Protein AF-A0A820IHL1-F1 (afdb_monomer_lite)

Secondary structure (DSSP, 8-state):
-HHHHHHHHHHHHHHHHHHHHHHHHHHHHHHHHHHHHHHHHHHHHHHHHHHHHHH----TT-HHHHHHHHHHHHHHHHHHHHHHHHHHHHHHHH-HHHHHHHHHHHHHHHHHHHHHHHHHHHHTTSHHHHTTTSS--

Foldseek 3Di:
DVVVVVVVVVVVVVVVVVVVVVVVVVLVVVLVVVLVVLVCVLVVLVVVLVVVVVPDDDDPVPPVVVVVNVVSNVVSVVSVVCSVVVSVVCCCVSPPPVVVVVVVVVVVVVVVVVVVVVVVVVVVVPVVVVVVVVVVD

Organism: NCBI:txid433720

Sequence (137 aa):
FSLLAYLNVRRIVQMRMIVVRRKLDKQLTAMVLTKVVFLVCTILPSIIFRIYILNVTVDPNDTVRIAIHQLVSNIAYALFYINPACTFYLFLFVSPRFRRQVKYTYILIKNFTRRYCRTQRQNQVAPNFEERSDLDQ

pLDDT: mean 80.39, std 10.57, range [49.44, 95.31]

Radius of gyration: 29.97 Å; chains: 1; bounding box: 52×75×79 Å

Structure (mmCIF, N/CA/C/O backbone):
data_AF-A0A820IHL1-F1
#
_entry.id   AF-A0A820IHL1-F1
#
loop_
_atom_site.group_PDB
_atom_site.id
_atom_site.type_symbol
_atom_site.label_atom_id
_atom_site.label_alt_id
_atom_site.label_comp_id
_atom_site.label_asym_id
_atom_site.label_entity_id
_atom_site.label_seq_id
_atom_site.pdbx_PDB_ins_code
_atom_site.Cartn_x
_atom_site.Cartn_y
_atom_site.Cartn_z
_atom_site.occupancy
_atom_site.B_iso_or_equiv
_atom_site.auth_seq_id
_atom_site.auth_comp_id
_atom_site.auth_asym_id
_atom_site.auth_atom_id
_atom_site.pdbx_PDB_model_num
ATOM 1 N N . PHE A 1 1 ? -24.195 -12.664 49.059 1.00 83.81 1 PHE A N 1
ATOM 2 C CA . PHE A 1 1 ? -24.489 -12.855 47.618 1.00 83.81 1 PHE A CA 1
ATOM 3 C C . PHE A 1 1 ? -23.913 -11.759 46.713 1.00 83.81 1 PHE A C 1
ATOM 5 O O . PHE A 1 1 ? -23.330 -12.091 45.687 1.00 83.81 1 PHE A O 1
ATOM 12 N N . SER A 1 2 ? -23.976 -10.476 47.085 1.00 91.56 2 SER A N 1
ATOM 13 C CA . SER A 1 2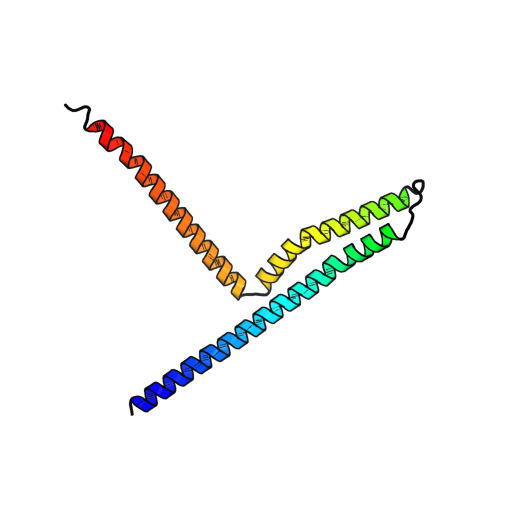 ? -23.547 -9.348 46.232 1.00 91.56 2 SER A CA 1
ATOM 14 C C . SER A 1 2 ? -22.056 -9.336 45.848 1.00 91.56 2 SER A C 1
ATOM 16 O O . SER A 1 2 ? -21.715 -8.990 44.719 1.00 91.56 2 SER A O 1
ATOM 18 N N . LEU A 1 3 ? -21.161 -9.776 46.742 1.00 92.38 3 LEU A N 1
ATOM 19 C CA . LEU A 1 3 ? -19.718 -9.843 46.464 1.00 92.38 3 LEU A CA 1
ATOM 20 C C . LEU A 1 3 ? -19.386 -10.849 45.346 1.00 92.38 3 LEU A C 1
ATOM 22 O O . LEU A 1 3 ? -18.615 -10.554 44.435 1.00 92.38 3 LEU A O 1
ATOM 26 N N . LEU A 1 4 ? -20.018 -12.025 45.382 1.00 92.25 4 LEU A N 1
ATOM 27 C CA . LEU A 1 4 ? -19.864 -13.063 44.359 1.00 92.25 4 LEU A CA 1
ATOM 28 C C . LEU A 1 4 ? -20.387 -12.586 43.000 1.00 92.25 4 LEU A C 1
ATOM 30 O O . LEU A 1 4 ? -19.749 -12.824 41.975 1.00 92.25 4 LEU A O 1
ATOM 34 N N . ALA A 1 5 ? -21.507 -11.858 42.984 1.00 92.00 5 ALA A N 1
ATOM 35 C CA . ALA A 1 5 ? -22.033 -11.249 41.765 1.00 92.00 5 ALA A CA 1
ATOM 36 C C . ALA A 1 5 ? -21.044 -10.228 41.167 1.00 92.00 5 ALA A C 1
ATOM 38 O O . ALA A 1 5 ? -20.762 -10.274 39.969 1.00 92.00 5 ALA A O 1
ATOM 39 N N . TYR A 1 6 ? -20.440 -9.372 41.998 1.00 95.31 6 TYR A N 1
ATOM 40 C CA . TYR A 1 6 ? -19.451 -8.383 41.557 1.00 95.31 6 TYR A CA 1
ATOM 41 C C . TYR A 1 6 ? -18.190 -9.025 40.952 1.00 95.31 6 TYR A C 1
ATOM 43 O O . TYR A 1 6 ? -17.737 -8.624 39.876 1.00 95.31 6 TYR A O 1
ATOM 51 N N . LEU A 1 7 ? -17.643 -10.059 41.598 1.00 92.81 7 LEU A N 1
ATOM 52 C CA . LEU A 1 7 ? -16.451 -10.759 41.108 1.00 92.81 7 LEU A CA 1
ATOM 53 C C . LEU A 1 7 ? -16.705 -11.470 39.770 1.00 92.81 7 LEU A C 1
ATOM 55 O O . LEU A 1 7 ? -15.861 -11.411 38.871 1.00 92.81 7 LEU A O 1
ATOM 59 N N . ASN A 1 8 ? -17.884 -12.076 39.602 1.00 90.94 8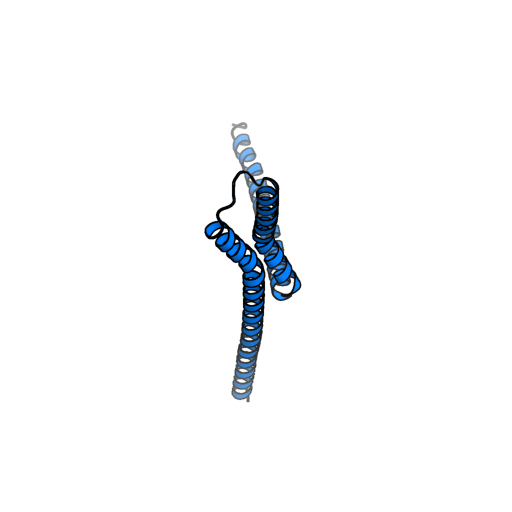 ASN A N 1
ATOM 60 C CA . ASN A 1 8 ? -18.275 -12.718 38.347 1.00 90.94 8 ASN A CA 1
ATOM 61 C C . ASN A 1 8 ? -18.414 -11.704 37.202 1.00 90.94 8 ASN A C 1
ATOM 63 O O . ASN A 1 8 ? -17.860 -11.921 36.122 1.00 90.94 8 ASN A O 1
ATOM 67 N N . VAL A 1 9 ? -19.068 -10.561 37.441 1.00 93.00 9 VAL A N 1
ATOM 68 C CA . VAL A 1 9 ? -19.188 -9.488 36.438 1.00 93.00 9 VAL A CA 1
ATOM 69 C C . VAL A 1 9 ? -17.811 -8.944 36.055 1.00 93.00 9 VAL A C 1
ATOM 71 O O . VAL A 1 9 ? -17.498 -8.841 34.866 1.00 93.00 9 VAL A O 1
ATOM 74 N N . ARG A 1 10 ? -16.944 -8.668 37.037 1.00 90.06 10 ARG A N 1
ATOM 75 C CA . ARG A 1 10 ? -15.584 -8.167 36.790 1.00 90.06 10 ARG A CA 1
ATOM 76 C C . ARG A 1 10 ? -14.760 -9.143 35.943 1.00 90.06 10 ARG A C 1
ATOM 78 O O . ARG A 1 10 ? -14.111 -8.716 34.987 1.00 90.06 10 ARG A O 1
ATOM 85 N N . ARG A 1 11 ? -14.840 -10.446 36.232 1.00 89.94 11 ARG A N 1
ATOM 86 C CA . ARG A 1 11 ? -14.162 -11.501 35.460 1.00 89.94 11 ARG A CA 1
ATOM 87 C C . ARG A 1 11 ? -14.684 -11.580 34.019 1.00 89.94 11 ARG A C 1
ATOM 89 O O . ARG A 1 11 ? -13.881 -11.668 33.089 1.00 89.94 11 ARG A O 1
ATOM 96 N N . ILE A 1 12 ? -16.001 -11.494 33.809 1.00 89.44 12 ILE A N 1
ATOM 97 C CA . ILE A 1 12 ? -16.608 -11.504 32.464 1.00 89.44 12 ILE A CA 1
ATOM 98 C C . ILE A 1 12 ? -16.139 -10.296 31.642 1.00 89.44 12 ILE A C 1
ATOM 100 O O . ILE A 1 12 ? -15.775 -10.445 30.472 1.00 89.44 12 ILE A O 1
ATOM 104 N N . VAL A 1 13 ? -16.109 -9.104 32.244 1.00 87.19 13 VAL A N 1
ATOM 105 C CA . VAL A 1 13 ? -15.662 -7.873 31.573 1.00 87.19 13 VAL A CA 1
ATOM 106 C C . VAL A 1 13 ? -14.184 -7.964 31.180 1.00 87.19 13 VAL A C 1
ATOM 108 O O . VAL A 1 13 ? -13.829 -7.646 30.042 1.00 87.19 13 VAL A O 1
ATOM 111 N N . GLN A 1 14 ? -13.327 -8.463 32.073 1.00 87.06 14 GLN A N 1
ATOM 112 C CA . GLN A 1 14 ? -11.902 -8.659 31.789 1.00 87.06 14 GLN A CA 1
ATOM 113 C C . GLN A 1 14 ? -11.672 -9.668 30.655 1.00 87.06 14 GLN A C 1
ATOM 115 O O . GLN A 1 14 ? -10.928 -9.380 29.715 1.00 87.06 14 GLN A O 1
ATOM 120 N N . MET A 1 15 ? -12.364 -10.811 30.680 1.00 83.44 15 MET A N 1
ATOM 121 C CA . MET A 1 15 ? -12.261 -11.820 29.621 1.00 83.44 15 MET A CA 1
ATOM 122 C C . MET A 1 15 ? -12.719 -11.280 28.264 1.00 83.44 15 MET A C 1
ATOM 124 O O . MET A 1 15 ? -12.049 -11.495 27.251 1.00 83.44 15 MET A O 1
ATOM 128 N N . ARG A 1 16 ? -13.815 -10.510 28.229 1.00 82.25 16 ARG A N 1
ATOM 129 C CA . ARG A 1 16 ? -14.268 -9.845 26.998 1.00 82.25 16 ARG A CA 1
ATOM 130 C C . ARG A 1 16 ? -13.211 -8.887 26.453 1.00 82.25 16 ARG A C 1
ATOM 132 O O . ARG A 1 16 ? -12.965 -8.895 25.248 1.00 82.25 16 ARG A O 1
ATOM 139 N N . MET A 1 17 ? -12.551 -8.111 27.312 1.00 81.12 17 MET A N 1
ATOM 140 C CA . MET A 1 17 ? -11.492 -7.190 26.890 1.00 81.12 17 MET A CA 1
ATOM 141 C C . MET A 1 17 ? -10.302 -7.931 26.260 1.00 81.12 17 MET A C 1
ATOM 143 O O . MET A 1 17 ? -9.828 -7.527 25.197 1.00 81.12 17 MET A O 1
ATOM 147 N N . ILE A 1 18 ? -9.862 -9.043 26.857 1.00 84.69 18 ILE A N 1
ATOM 148 C CA . ILE A 1 18 ? -8.757 -9.866 26.336 1.00 84.69 18 ILE A CA 1
ATOM 149 C C . ILE A 1 18 ? -9.119 -10.474 24.973 1.00 84.69 18 ILE A C 1
ATOM 151 O O . ILE A 1 18 ? -8.329 -10.407 24.030 1.00 84.69 18 ILE A O 1
ATOM 155 N N . VAL A 1 19 ? -10.330 -11.022 24.832 1.00 83.94 19 VAL A N 1
ATOM 156 C CA . VAL A 1 19 ? -10.801 -11.610 23.565 1.00 83.94 19 VAL A CA 1
ATOM 157 C C . VAL A 1 19 ? -10.900 -10.553 22.462 1.00 83.94 19 VAL A C 1
ATOM 159 O O . VAL A 1 19 ? -10.522 -10.815 21.317 1.00 83.94 19 VAL A O 1
ATOM 162 N N . VAL A 1 20 ? -11.378 -9.348 22.786 1.00 81.56 20 VAL A N 1
ATOM 163 C CA . VAL A 1 20 ? -11.454 -8.237 21.827 1.00 81.56 20 VAL A CA 1
ATOM 164 C C . VAL A 1 20 ? -10.060 -7.780 21.397 1.00 81.56 20 VAL A C 1
ATOM 166 O O . VAL A 1 20 ? -9.852 -7.602 20.196 1.00 81.56 20 VAL A O 1
ATOM 169 N N . ARG A 1 21 ? -9.107 -7.655 22.334 1.00 81.25 21 ARG A N 1
ATOM 170 C CA . ARG A 1 21 ? -7.708 -7.308 22.029 1.00 81.25 21 ARG A CA 1
ATOM 171 C C . ARG A 1 21 ? -7.062 -8.337 21.102 1.00 81.25 21 ARG A C 1
ATOM 173 O O . ARG A 1 21 ? -6.626 -7.964 20.024 1.00 81.25 21 ARG A O 1
ATOM 180 N N . ARG A 1 22 ? -7.168 -9.638 21.401 1.00 84.75 22 ARG A N 1
ATOM 181 C CA . ARG A 1 22 ? -6.623 -10.700 20.528 1.00 84.75 22 ARG A CA 1
ATOM 182 C C . ARG A 1 22 ? -7.192 -10.674 19.106 1.00 84.75 22 ARG A C 1
ATOM 184 O O . ARG A 1 22 ? -6.463 -10.880 18.140 1.00 84.75 22 ARG A O 1
ATOM 191 N N . LYS A 1 23 ? -8.498 -10.420 18.951 1.00 82.81 23 LYS A N 1
ATOM 192 C CA . LYS A 1 23 ? -9.124 -10.273 17.622 1.00 82.81 23 LYS A CA 1
ATOM 193 C C . LYS A 1 23 ? -8.647 -9.017 16.891 1.00 82.81 23 LYS A C 1
ATOM 195 O O . LYS A 1 23 ? -8.653 -8.992 15.664 1.00 82.81 23 LYS A O 1
ATOM 200 N N . LEU A 1 24 ? -8.310 -7.960 17.626 1.00 81.44 24 LEU A N 1
ATOM 201 C CA . LEU A 1 24 ? -7.767 -6.724 17.072 1.00 81.44 24 LEU A CA 1
ATOM 202 C C . LEU A 1 24 ? -6.324 -6.930 16.612 1.00 81.44 24 LEU A C 1
ATOM 204 O O . LEU A 1 24 ? -6.026 -6.613 15.464 1.00 81.44 24 LEU A O 1
ATOM 208 N N . ASP A 1 25 ? -5.499 -7.570 17.436 1.00 86.25 25 ASP A N 1
ATOM 209 C CA . ASP A 1 25 ? -4.107 -7.882 17.110 1.00 86.25 25 ASP A CA 1
ATOM 210 C C . ASP A 1 25 ? -4.024 -8.809 15.895 1.00 86.25 25 ASP A C 1
ATOM 212 O O . ASP A 1 25 ? -3.354 -8.483 14.922 1.00 86.25 25 ASP A O 1
ATOM 216 N N . LYS A 1 26 ? -4.810 -9.897 15.862 1.00 84.06 26 LYS A N 1
ATOM 217 C CA . LYS A 1 26 ? -4.847 -10.815 14.709 1.00 84.06 26 LYS A CA 1
ATOM 218 C C . LYS A 1 26 ? -5.245 -10.109 13.408 1.00 84.06 26 LYS A C 1
ATOM 220 O O . LYS A 1 26 ? -4.706 -10.419 12.348 1.00 84.06 26 LYS A O 1
ATOM 225 N N . GLN A 1 27 ? -6.179 -9.158 13.474 1.00 82.12 27 GLN A N 1
ATOM 226 C CA . GLN A 1 27 ? -6.582 -8.378 12.303 1.00 82.12 27 GLN A CA 1
ATOM 227 C C . GLN A 1 27 ? -5.490 -7.392 11.872 1.00 82.12 27 GLN A C 1
ATOM 229 O O . GLN A 1 27 ? -5.260 -7.239 10.674 1.00 82.12 27 GLN A O 1
ATOM 234 N N . LEU A 1 28 ? -4.822 -6.739 12.824 1.00 82.94 28 LEU A N 1
ATOM 235 C CA . LEU A 1 28 ? -3.725 -5.816 12.546 1.00 82.94 28 LEU A CA 1
ATOM 236 C C . LEU A 1 28 ? -2.537 -6.559 11.926 1.00 82.94 28 LEU A C 1
ATOM 238 O O . LEU A 1 28 ? -2.012 -6.119 10.909 1.00 82.94 28 LEU A O 1
ATOM 242 N N . THR A 1 29 ? -2.180 -7.730 12.453 1.00 87.44 29 THR A N 1
ATOM 243 C CA . THR A 1 29 ? -1.129 -8.575 11.878 1.00 87.44 29 THR A CA 1
ATOM 244 C C . THR A 1 29 ? -1.484 -9.032 10.464 1.00 87.44 29 THR A C 1
ATOM 246 O O . THR A 1 29 ? -0.651 -8.910 9.573 1.00 87.44 29 THR A O 1
ATOM 249 N N . ALA A 1 30 ? -2.718 -9.487 10.210 1.00 84.38 30 ALA A N 1
ATOM 250 C CA . ALA A 1 30 ? -3.147 -9.875 8.860 1.00 84.38 30 ALA A CA 1
ATOM 251 C C . ALA A 1 30 ? -3.107 -8.693 7.869 1.00 84.38 30 ALA A C 1
ATOM 253 O O . ALA A 1 30 ? -2.714 -8.849 6.711 1.00 84.38 30 ALA A O 1
ATOM 254 N N . MET A 1 31 ? -3.469 -7.497 8.339 1.00 83.38 31 MET A N 1
ATOM 255 C CA . MET A 1 31 ? -3.404 -6.255 7.569 1.00 83.38 31 MET A CA 1
ATOM 256 C C . MET A 1 31 ? -1.953 -5.893 7.213 1.00 83.38 31 MET A C 1
ATOM 258 O O . MET A 1 31 ? -1.660 -5.600 6.054 1.00 83.38 31 MET A O 1
ATOM 262 N N . VAL A 1 32 ? -1.036 -5.961 8.182 1.00 85.88 32 VAL A N 1
ATOM 263 C CA . VAL A 1 32 ? 0.395 -5.703 7.964 1.00 85.88 32 VAL A CA 1
ATOM 264 C C . VAL A 1 32 ? 1.004 -6.749 7.034 1.00 85.88 32 VAL A C 1
ATOM 266 O O . VAL A 1 32 ? 1.702 -6.376 6.098 1.00 85.88 32 VAL A O 1
ATOM 269 N N . LEU A 1 33 ? 0.694 -8.032 7.221 1.00 86.31 33 LEU A N 1
ATOM 270 C CA . LEU A 1 33 ? 1.194 -9.108 6.366 1.00 86.31 33 LEU A CA 1
ATOM 271 C C . LEU A 1 33 ? 0.790 -8.886 4.903 1.00 86.31 33 LEU A C 1
ATOM 273 O O . LEU A 1 33 ? 1.636 -8.921 4.017 1.00 86.31 33 LEU A O 1
ATOM 277 N N . THR A 1 34 ? -0.486 -8.573 4.659 1.00 84.50 34 THR A N 1
ATOM 278 C CA . THR A 1 34 ? -0.995 -8.284 3.307 1.00 84.50 34 THR A CA 1
ATOM 279 C C . THR A 1 34 ? -0.268 -7.091 2.683 1.00 84.50 34 THR A C 1
ATOM 281 O O . THR A 1 34 ? 0.104 -7.135 1.512 1.00 84.50 34 THR A O 1
ATOM 284 N N . LYS A 1 35 ? -0.003 -6.043 3.476 1.00 84.31 35 LYS A N 1
ATOM 285 C CA . LYS A 1 35 ? 0.773 -4.877 3.035 1.00 84.31 35 LYS A CA 1
ATOM 286 C C . LYS A 1 35 ? 2.192 -5.260 2.637 1.00 84.31 35 LYS A C 1
ATOM 288 O O . LYS A 1 35 ? 2.667 -4.810 1.605 1.00 84.31 35 LYS A O 1
ATOM 293 N N . VAL A 1 36 ? 2.863 -6.064 3.459 1.00 87.31 36 VAL A N 1
ATOM 294 C CA . VAL A 1 36 ? 4.240 -6.499 3.206 1.00 87.31 36 VAL A CA 1
ATOM 295 C C . VAL A 1 36 ? 4.301 -7.342 1.937 1.00 87.31 36 VAL A C 1
ATOM 297 O O . VAL A 1 36 ? 5.146 -7.077 1.091 1.00 87.31 36 VAL A O 1
ATOM 300 N N . VAL A 1 37 ? 3.374 -8.283 1.750 1.00 87.69 37 VAL A N 1
ATOM 301 C CA . VAL A 1 37 ? 3.300 -9.093 0.523 1.00 87.69 37 VAL A CA 1
ATOM 302 C C . VAL A 1 37 ? 3.115 -8.202 -0.706 1.00 87.69 37 VAL A C 1
ATOM 304 O O . VAL A 1 37 ? 3.877 -8.313 -1.663 1.00 87.69 37 VAL A O 1
ATOM 307 N N . PHE A 1 38 ? 2.166 -7.263 -0.666 1.00 84.25 38 PHE A N 1
ATOM 308 C CA . PHE A 1 38 ? 1.916 -6.356 -1.787 1.00 84.25 38 PHE A CA 1
ATOM 309 C C . PHE A 1 38 ? 3.114 -5.440 -2.077 1.00 84.25 38 PHE A C 1
ATOM 311 O O . PHE A 1 38 ? 3.482 -5.238 -3.235 1.00 84.25 38 PHE A O 1
ATOM 318 N N . LEU A 1 39 ? 3.763 -4.932 -1.026 1.00 85.12 39 LEU A N 1
ATOM 319 C CA . LEU A 1 39 ? 4.972 -4.119 -1.121 1.00 85.12 39 LEU A CA 1
ATOM 320 C C . LEU A 1 39 ? 6.109 -4.895 -1.791 1.00 85.12 39 LEU A C 1
ATOM 322 O O . LEU A 1 39 ? 6.757 -4.377 -2.692 1.00 85.12 39 LEU A O 1
ATOM 326 N N . VAL A 1 40 ? 6.326 -6.146 -1.385 1.00 87.38 40 VAL A N 1
ATOM 327 C CA . VAL A 1 40 ? 7.346 -7.004 -1.990 1.00 87.38 40 VAL A CA 1
ATOM 328 C C . VAL A 1 40 ? 7.030 -7.215 -3.468 1.00 87.38 40 VAL A C 1
ATOM 330 O O . VAL A 1 40 ? 7.880 -6.908 -4.293 1.00 87.38 40 VAL A O 1
ATOM 333 N N . CYS A 1 41 ? 5.806 -7.621 -3.825 1.00 85.19 41 CYS A N 1
ATOM 334 C CA . CYS A 1 41 ? 5.411 -7.862 -5.219 1.00 85.19 41 CYS A CA 1
ATOM 335 C C . CYS A 1 41 ? 5.566 -6.638 -6.137 1.00 85.19 41 CYS A C 1
ATOM 337 O O . CYS A 1 41 ? 5.828 -6.795 -7.325 1.00 85.19 41 CYS A O 1
ATOM 339 N N . THR A 1 42 ? 5.401 -5.429 -5.604 1.00 81.69 42 THR A N 1
ATOM 340 C CA . THR A 1 42 ? 5.466 -4.174 -6.373 1.00 81.69 42 THR A CA 1
ATOM 341 C C . THR A 1 42 ? 6.864 -3.564 -6.423 1.00 81.69 42 THR A C 1
ATOM 343 O O . THR A 1 42 ? 7.199 -2.899 -7.399 1.00 81.69 42 THR A O 1
ATOM 346 N N . ILE A 1 43 ? 7.696 -3.787 -5.403 1.00 84.31 43 ILE A N 1
ATOM 347 C CA . ILE A 1 43 ? 9.074 -3.279 -5.357 1.00 84.31 43 ILE A CA 1
ATOM 348 C C . ILE A 1 43 ? 10.043 -4.206 -6.102 1.00 84.31 43 ILE A C 1
ATOM 350 O O . ILE A 1 43 ? 10.980 -3.717 -6.736 1.00 84.31 43 ILE A O 1
ATOM 354 N N . LEU A 1 44 ? 9.820 -5.525 -6.062 1.00 85.56 44 LEU A N 1
ATOM 355 C CA . LEU A 1 44 ? 10.693 -6.522 -6.698 1.00 85.56 44 LEU A CA 1
ATOM 356 C C . LEU A 1 44 ? 10.990 -6.223 -8.180 1.00 85.56 44 LEU A C 1
ATOM 358 O O . LEU A 1 44 ? 12.169 -6.193 -8.537 1.00 85.56 44 LEU A O 1
ATOM 362 N N . PRO A 1 45 ? 9.985 -5.937 -9.035 1.00 83.50 45 PRO A N 1
ATOM 363 C CA . PRO A 1 45 ? 10.212 -5.648 -10.452 1.00 83.50 45 PRO A CA 1
ATOM 364 C C . PRO A 1 45 ? 11.112 -4.424 -10.659 1.00 83.50 45 PRO A C 1
ATOM 366 O O . PRO A 1 45 ? 12.005 -4.438 -11.504 1.00 83.50 45 PRO A O 1
ATOM 369 N N . SER A 1 46 ? 10.927 -3.385 -9.841 1.00 82.38 46 SER A N 1
ATOM 370 C CA . SER A 1 46 ? 11.707 -2.147 -9.912 1.00 82.38 46 SER A CA 1
ATOM 371 C C . SER A 1 46 ? 13.153 -2.340 -9.453 1.00 82.38 46 SER A C 1
ATOM 373 O O . SER A 1 46 ? 14.064 -1.747 -10.032 1.00 82.38 46 SER A O 1
ATOM 375 N N . ILE A 1 47 ? 13.385 -3.179 -8.436 1.00 85.50 47 ILE A N 1
ATOM 376 C CA . ILE A 1 47 ? 14.740 -3.538 -7.993 1.00 85.50 47 ILE A CA 1
ATOM 377 C C . ILE A 1 47 ? 15.449 -4.360 -9.073 1.00 85.50 47 ILE A C 1
ATOM 379 O O . ILE A 1 47 ? 16.578 -4.029 -9.427 1.00 85.50 47 ILE A O 1
ATOM 383 N N . ILE A 1 48 ? 14.790 -5.381 -9.633 1.00 86.69 48 ILE A N 1
ATOM 384 C CA . ILE A 1 48 ? 15.364 -6.211 -10.705 1.00 86.69 48 ILE A CA 1
ATOM 385 C C . ILE A 1 48 ? 15.747 -5.340 -11.905 1.00 86.69 48 ILE A C 1
ATOM 387 O O . ILE A 1 48 ? 16.866 -5.444 -12.402 1.00 86.69 48 ILE A O 1
ATOM 391 N N . PHE A 1 49 ? 14.861 -4.437 -12.332 1.00 83.81 49 PHE A N 1
ATOM 392 C CA . PHE A 1 49 ? 15.141 -3.531 -13.445 1.00 83.81 49 PHE A CA 1
ATOM 393 C C . PHE A 1 49 ? 16.337 -2.604 -13.167 1.00 83.81 49 PHE A C 1
ATOM 395 O O . PHE A 1 49 ? 17.186 -2.407 -14.037 1.00 83.81 49 PHE A O 1
ATOM 402 N N . ARG A 1 50 ? 16.456 -2.080 -11.940 1.00 83.69 50 ARG A N 1
ATOM 403 C CA . ARG A 1 50 ? 17.617 -1.274 -11.525 1.00 83.69 50 ARG A CA 1
ATOM 404 C C . ARG A 1 50 ? 18.918 -2.072 -11.491 1.00 83.69 50 ARG A C 1
ATOM 406 O O . ARG A 1 50 ? 19.960 -1.532 -11.835 1.00 83.69 50 ARG A O 1
ATOM 413 N N . ILE A 1 51 ? 18.887 -3.337 -11.085 1.00 87.88 51 ILE A N 1
ATOM 414 C CA . ILE A 1 51 ? 20.086 -4.185 -11.115 1.00 87.88 51 ILE A CA 1
ATOM 415 C C . ILE A 1 51 ? 20.471 -4.488 -12.568 1.00 87.88 51 ILE A C 1
ATOM 417 O O . ILE A 1 51 ? 21.646 -4.398 -12.916 1.00 87.88 51 ILE A O 1
ATOM 421 N N . TYR A 1 52 ? 19.490 -4.779 -13.426 1.00 86.19 52 TYR A N 1
ATOM 422 C CA . TYR A 1 52 ? 19.709 -5.038 -14.848 1.00 86.19 52 TYR A CA 1
ATOM 423 C C . TYR A 1 52 ? 20.376 -3.849 -15.555 1.00 86.19 52 TYR A C 1
ATOM 425 O O . TYR A 1 52 ? 21.388 -4.037 -16.224 1.00 86.19 52 TYR A O 1
ATOM 433 N N . ILE A 1 53 ? 19.886 -2.621 -15.346 1.00 83.12 53 ILE A N 1
ATOM 434 C CA . ILE A 1 53 ? 20.457 -1.430 -15.998 1.00 83.12 53 ILE A CA 1
ATOM 435 C C . ILE A 1 53 ? 21.875 -1.094 -15.511 1.00 83.12 53 ILE A C 1
ATOM 437 O O . ILE A 1 53 ? 22.655 -0.526 -16.264 1.00 83.12 53 ILE A O 1
ATOM 441 N N . LEU A 1 54 ? 22.222 -1.449 -14.268 1.00 84.06 54 LEU A N 1
ATOM 442 C CA . LEU A 1 54 ? 23.565 -1.232 -13.719 1.00 84.06 54 LEU A CA 1
ATOM 443 C C . LEU A 1 54 ? 24.590 -2.252 -14.229 1.00 84.06 54 LEU A C 1
ATOM 445 O O . LEU A 1 54 ? 25.778 -1.949 -14.252 1.00 84.06 54 LEU A O 1
ATOM 449 N N . ASN A 1 55 ? 24.146 -3.454 -14.606 1.00 85.94 55 ASN A N 1
ATOM 450 C CA . ASN A 1 55 ? 25.034 -4.531 -15.052 1.00 85.94 55 ASN A CA 1
ATOM 451 C C . ASN A 1 55 ? 25.143 -4.632 -16.579 1.00 85.94 55 ASN A C 1
ATOM 453 O O . ASN A 1 55 ? 26.113 -5.195 -17.079 1.00 85.94 55 ASN A O 1
ATOM 457 N N . VAL A 1 56 ? 24.167 -4.112 -17.326 1.00 82.88 56 VAL A N 1
ATOM 458 C CA . VAL A 1 56 ? 24.158 -4.179 -18.790 1.00 82.88 56 VAL A CA 1
ATOM 459 C C . VAL A 1 56 ? 24.578 -2.841 -19.380 1.00 82.88 56 VAL A C 1
ATOM 461 O O . VAL A 1 56 ? 23.866 -1.845 -19.269 1.00 82.88 56 VAL A O 1
ATOM 464 N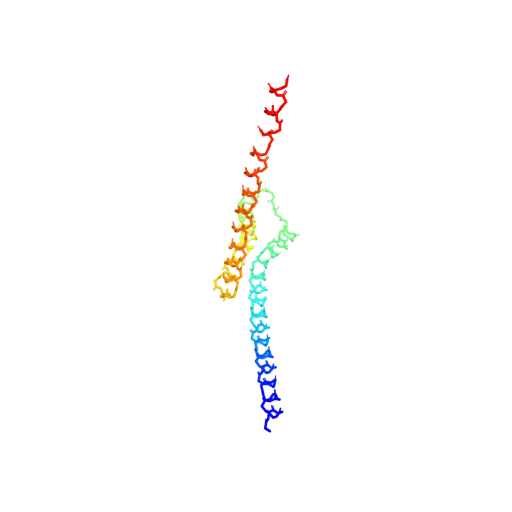 N . THR A 1 57 ? 25.713 -2.834 -20.074 1.00 77.94 57 THR A N 1
ATOM 465 C CA . THR A 1 57 ? 26.102 -1.736 -20.957 1.00 77.94 57 THR A CA 1
ATOM 466 C C . THR A 1 57 ? 25.263 -1.807 -22.232 1.00 77.94 57 THR A C 1
ATOM 468 O O . THR A 1 57 ? 25.387 -2.725 -23.043 1.00 77.94 57 THR A O 1
ATOM 471 N N . VAL A 1 58 ? 24.342 -0.858 -22.388 1.00 75.19 58 VAL A N 1
ATOM 472 C CA . VAL A 1 58 ? 23.523 -0.730 -23.597 1.00 75.19 58 VAL A CA 1
ATOM 473 C C . VAL A 1 58 ? 24.325 0.050 -24.632 1.00 75.19 58 VAL A C 1
ATOM 475 O O . VAL A 1 58 ? 24.774 1.160 -24.349 1.00 75.19 58 VAL A O 1
ATOM 478 N N . ASP A 1 59 ? 24.510 -0.532 -25.816 1.00 82.12 59 ASP A N 1
ATOM 479 C CA . ASP A 1 59 ? 25.105 0.173 -26.949 1.00 82.12 59 ASP A CA 1
ATOM 480 C C . ASP A 1 59 ? 24.173 1.329 -27.367 1.00 82.12 59 ASP A C 1
ATOM 482 O O . ASP A 1 59 ? 23.001 1.075 -27.671 1.00 82.12 59 ASP A O 1
ATOM 486 N N . PRO A 1 60 ? 24.640 2.592 -27.368 1.00 78.75 60 PRO A N 1
ATOM 487 C CA . PRO A 1 60 ? 23.816 3.743 -27.730 1.00 78.75 60 PRO A CA 1
ATOM 488 C C . PRO A 1 60 ? 23.305 3.709 -29.179 1.00 78.75 60 PRO A C 1
ATOM 490 O O . PRO A 1 60 ? 22.367 4.439 -29.495 1.00 78.75 60 PRO A O 1
ATOM 493 N N . ASN A 1 61 ? 23.879 2.872 -30.051 1.00 84.44 61 ASN A N 1
ATOM 494 C CA . ASN A 1 61 ? 23.412 2.718 -31.430 1.00 84.44 61 ASN A CA 1
ATOM 495 C C . ASN A 1 61 ? 22.156 1.837 -31.563 1.00 84.44 61 ASN A C 1
ATOM 497 O O . ASN A 1 61 ? 21.463 1.908 -32.581 1.00 84.44 61 ASN A O 1
ATOM 501 N N . ASP A 1 62 ? 21.825 1.022 -30.556 1.00 86.31 62 ASP A N 1
ATOM 502 C CA . ASP A 1 62 ? 20.643 0.157 -30.593 1.00 86.31 62 ASP A CA 1
ATOM 503 C C . ASP A 1 62 ? 19.404 0.893 -30.057 1.00 86.31 62 ASP A C 1
ATOM 505 O O . ASP A 1 62 ? 19.012 0.806 -28.887 1.00 86.31 62 ASP A O 1
ATOM 509 N N . THR A 1 63 ? 18.764 1.638 -30.958 1.00 88.19 63 THR A N 1
ATOM 510 C CA . THR A 1 63 ? 17.545 2.412 -30.672 1.00 88.19 63 THR A CA 1
ATOM 511 C C . THR A 1 63 ? 16.375 1.550 -30.185 1.00 88.19 63 THR A C 1
ATOM 513 O O . THR A 1 63 ? 15.571 2.013 -29.370 1.00 88.19 63 THR A O 1
ATOM 516 N N . VAL A 1 64 ? 16.289 0.284 -30.614 1.00 90.25 64 VAL A N 1
ATOM 517 C CA . VAL A 1 64 ? 15.214 -0.642 -30.221 1.00 90.25 64 VAL A CA 1
ATOM 518 C C . VAL A 1 64 ? 15.373 -1.039 -28.760 1.00 90.25 64 VAL A C 1
ATOM 520 O O . VAL A 1 64 ? 14.407 -0.990 -27.993 1.00 90.25 64 VAL A O 1
ATOM 523 N N . ARG A 1 65 ? 16.598 -1.373 -28.341 1.00 85.38 65 ARG A N 1
ATOM 524 C CA . ARG A 1 65 ? 16.883 -1.657 -26.930 1.00 85.38 65 ARG A CA 1
ATOM 525 C C . ARG A 1 65 ? 16.561 -0.458 -26.051 1.00 85.38 65 ARG A C 1
ATOM 527 O O . ARG A 1 65 ? 15.858 -0.625 -25.057 1.00 85.38 65 ARG A O 1
ATOM 534 N N . ILE A 1 66 ? 16.996 0.743 -26.429 1.00 87.00 66 ILE A N 1
ATOM 535 C CA . ILE A 1 66 ? 16.721 1.969 -25.662 1.00 87.00 66 ILE A CA 1
ATOM 536 C C . ILE A 1 66 ? 15.208 2.184 -25.487 1.00 87.00 66 ILE A C 1
ATOM 538 O O . ILE A 1 66 ? 14.750 2.458 -24.375 1.00 87.00 66 ILE A O 1
ATOM 542 N N . ALA A 1 67 ? 14.416 1.986 -26.545 1.00 88.75 67 ALA A N 1
ATOM 543 C CA . ALA A 1 67 ? 12.960 2.102 -26.474 1.00 88.75 67 ALA A CA 1
ATOM 544 C C . ALA A 1 67 ? 12.331 1.075 -25.510 1.00 88.75 67 ALA A C 1
ATOM 546 O O . ALA A 1 67 ? 11.472 1.434 -24.700 1.00 88.75 67 ALA A O 1
ATOM 547 N N . ILE A 1 68 ? 12.790 -0.183 -25.538 1.00 88.00 68 ILE A N 1
ATOM 548 C CA . ILE A 1 68 ? 12.342 -1.235 -24.608 1.00 88.00 68 ILE A CA 1
ATOM 549 C C . ILE A 1 68 ? 12.703 -0.864 -23.164 1.00 88.00 68 ILE A C 1
ATOM 551 O O . ILE A 1 68 ? 11.858 -0.954 -22.272 1.00 88.00 68 ILE A O 1
ATOM 555 N N . HIS A 1 69 ? 13.930 -0.400 -22.927 1.00 85.81 69 HIS A N 1
ATOM 556 C CA . HIS A 1 69 ? 14.376 0.049 -21.608 1.00 85.81 69 HIS A CA 1
ATOM 557 C C . HIS A 1 69 ? 13.500 1.185 -21.069 1.00 85.81 69 HIS A C 1
ATOM 559 O O . HIS A 1 69 ? 13.067 1.136 -19.915 1.00 85.81 69 HIS A O 1
ATOM 565 N N . GLN A 1 70 ? 13.187 2.177 -21.904 1.00 88.31 70 GLN A N 1
ATOM 566 C CA . GLN A 1 70 ? 12.335 3.299 -21.519 1.00 88.31 70 GLN A CA 1
ATOM 567 C C . GLN A 1 70 ? 10.907 2.842 -21.191 1.00 88.31 70 GLN A C 1
ATOM 569 O O . GLN A 1 70 ? 10.324 3.286 -20.199 1.00 88.31 70 GL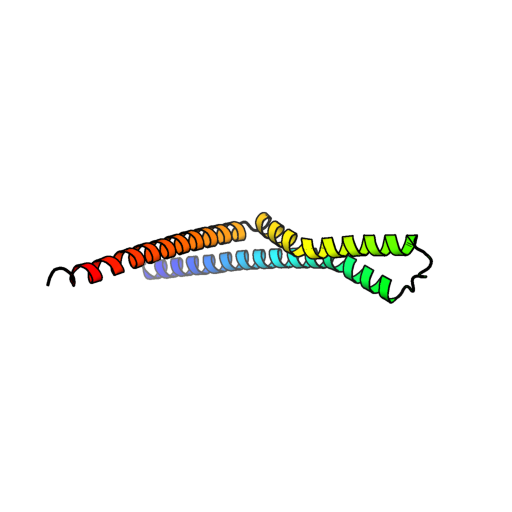N A O 1
ATOM 574 N N . LEU A 1 71 ? 10.353 1.917 -21.981 1.00 89.56 71 LEU A N 1
ATOM 575 C CA . LEU A 1 71 ? 9.023 1.359 -21.748 1.00 89.56 71 LEU A CA 1
ATOM 576 C C . LEU A 1 71 ? 8.954 0.602 -20.414 1.00 89.56 71 LEU A C 1
ATOM 578 O O . LEU A 1 71 ? 8.055 0.852 -19.610 1.00 89.56 71 LEU A O 1
ATOM 582 N N . VAL A 1 72 ? 9.918 -0.284 -20.150 1.00 88.12 72 VAL A N 1
ATOM 583 C CA . VAL A 1 72 ? 9.974 -1.062 -18.901 1.00 88.12 72 VAL A CA 1
ATOM 584 C C . VAL A 1 72 ? 10.164 -0.142 -17.692 1.00 88.12 72 VAL A C 1
ATOM 586 O O . VAL A 1 72 ? 9.493 -0.321 -16.676 1.00 88.12 72 VAL A O 1
ATOM 589 N N . SER A 1 73 ? 11.009 0.884 -17.819 1.00 85.62 73 SER A N 1
ATOM 590 C CA . SER A 1 73 ? 11.209 1.914 -16.795 1.00 85.62 73 SER A CA 1
ATOM 591 C C . SER A 1 73 ? 9.904 2.647 -16.465 1.00 85.62 73 SER A C 1
ATOM 593 O O . SER A 1 73 ? 9.513 2.740 -15.300 1.00 85.62 73 SER A O 1
ATOM 595 N N . ASN A 1 74 ? 9.167 3.091 -17.487 1.00 90.00 74 ASN A N 1
ATOM 596 C CA . ASN A 1 74 ? 7.883 3.769 -17.313 1.00 90.00 74 ASN A CA 1
ATOM 597 C C . ASN A 1 74 ? 6.837 2.871 -16.637 1.00 90.00 74 ASN A C 1
ATOM 599 O O . ASN A 1 74 ? 6.121 3.330 -15.747 1.00 90.00 74 ASN A O 1
ATOM 603 N N . ILE A 1 75 ? 6.772 1.589 -17.010 1.00 88.12 75 ILE A N 1
ATOM 604 C CA . ILE A 1 75 ? 5.870 0.613 -16.381 1.00 88.12 75 ILE A CA 1
ATOM 605 C C . ILE A 1 75 ? 6.246 0.404 -14.907 1.00 88.12 75 ILE A C 1
ATOM 607 O O . ILE A 1 75 ? 5.372 0.434 -14.039 1.00 88.12 75 ILE A O 1
ATOM 611 N N . ALA A 1 76 ? 7.537 0.247 -14.602 1.00 85.69 76 ALA A N 1
ATOM 612 C CA . ALA A 1 76 ? 8.028 0.075 -13.235 1.00 85.69 76 ALA A CA 1
ATOM 613 C C . ALA A 1 76 ? 7.734 1.304 -12.356 1.00 85.69 76 ALA A C 1
ATOM 615 O O . ALA A 1 76 ? 7.279 1.162 -11.217 1.00 85.69 76 ALA A O 1
ATOM 616 N N . TYR A 1 77 ? 7.925 2.516 -12.886 1.00 84.94 77 TYR A N 1
ATOM 617 C CA . TYR A 1 77 ? 7.569 3.747 -12.180 1.00 84.94 77 TYR A CA 1
ATOM 618 C C . TYR A 1 77 ? 6.060 3.881 -11.982 1.00 84.94 77 TYR A C 1
ATOM 620 O O . TYR A 1 77 ? 5.625 4.200 -10.876 1.00 84.94 77 TYR A O 1
ATOM 628 N N . ALA A 1 78 ? 5.247 3.580 -12.996 1.00 86.88 78 ALA A N 1
ATOM 629 C CA . ALA A 1 78 ? 3.792 3.602 -12.865 1.00 86.88 78 ALA A CA 1
ATOM 630 C C . ALA A 1 78 ? 3.307 2.640 -11.764 1.00 86.88 78 ALA A C 1
ATOM 632 O O . ALA A 1 78 ? 2.511 3.032 -10.908 1.00 86.88 78 ALA A O 1
ATOM 633 N N . LEU A 1 79 ? 3.847 1.417 -11.720 1.00 82.81 79 LEU A N 1
ATOM 634 C CA . LEU A 1 79 ? 3.585 0.440 -10.656 1.00 82.81 79 LEU A CA 1
ATOM 635 C C . LEU A 1 79 ? 3.997 0.964 -9.276 1.00 82.81 79 LEU A C 1
ATOM 637 O O . LEU A 1 79 ? 3.250 0.806 -8.309 1.00 82.81 79 LEU A O 1
ATOM 641 N N . PHE A 1 80 ? 5.150 1.628 -9.181 1.00 83.00 80 PHE A N 1
ATOM 642 C CA . PHE A 1 80 ? 5.630 2.219 -7.934 1.00 83.00 80 PHE A CA 1
ATOM 643 C C . PHE A 1 80 ? 4.710 3.339 -7.421 1.00 83.00 80 PHE A C 1
ATOM 645 O O . PHE A 1 80 ? 4.381 3.364 -6.234 1.00 83.00 80 PHE A O 1
ATOM 652 N N . TYR A 1 81 ? 4.240 4.228 -8.299 1.00 84.06 81 TYR A N 1
ATOM 653 C CA . TYR A 1 81 ? 3.339 5.325 -7.926 1.00 84.06 81 TYR A CA 1
ATOM 654 C C . TYR A 1 81 ? 1.902 4.867 -7.641 1.00 84.06 81 TYR A C 1
ATOM 656 O O . TYR A 1 81 ? 1.230 5.451 -6.790 1.00 84.06 81 TYR A O 1
ATOM 664 N N . ILE A 1 82 ? 1.428 3.805 -8.298 1.00 86.38 82 ILE A N 1
ATOM 665 C CA . ILE A 1 82 ? 0.099 3.223 -8.046 1.00 86.38 82 ILE A CA 1
ATOM 666 C C . ILE A 1 82 ? 0.070 2.423 -6.735 1.00 86.38 82 ILE A C 1
ATOM 668 O O . ILE A 1 82 ? -0.970 2.346 -6.080 1.00 86.38 82 ILE A O 1
ATOM 672 N N . ASN A 1 83 ? 1.204 1.874 -6.302 1.00 84.38 83 ASN A N 1
ATOM 673 C CA . ASN A 1 83 ? 1.337 1.075 -5.085 1.00 84.38 83 ASN A CA 1
ATOM 674 C C . ASN A 1 83 ? 0.690 1.690 -3.818 1.00 84.38 83 ASN A C 1
ATOM 676 O O . ASN A 1 83 ? -0.132 1.013 -3.186 1.00 84.38 83 ASN A O 1
ATOM 680 N N . PRO A 1 84 ? 0.965 2.957 -3.433 1.00 81.75 84 PRO A N 1
ATOM 681 C CA . PRO A 1 84 ? 0.311 3.573 -2.278 1.00 81.75 84 PRO A CA 1
ATOM 682 C C . PRO A 1 84 ? -1.211 3.689 -2.447 1.00 81.75 84 PRO A C 1
ATOM 684 O O . PRO A 1 84 ? -1.948 3.458 -1.485 1.00 81.75 84 PRO A O 1
ATOM 687 N N . ALA A 1 85 ? -1.694 3.980 -3.659 1.00 86.00 85 ALA A N 1
ATOM 688 C CA . ALA A 1 85 ? -3.123 4.056 -3.949 1.00 86.00 85 ALA A CA 1
ATOM 689 C C . ALA A 1 85 ? -3.788 2.673 -3.847 1.00 86.00 85 ALA A C 1
ATOM 691 O O . ALA A 1 85 ? -4.772 2.513 -3.124 1.00 86.00 85 ALA A O 1
ATOM 692 N N . CYS A 1 86 ? -3.222 1.646 -4.485 1.00 83.56 86 CYS A N 1
ATOM 693 C CA . CYS A 1 86 ? -3.710 0.268 -4.389 1.00 83.56 86 CYS A CA 1
ATOM 694 C C . CYS A 1 86 ? -3.709 -0.246 -2.948 1.00 83.56 86 CYS A C 1
ATOM 696 O O . CYS A 1 86 ? -4.687 -0.852 -2.515 1.00 83.56 86 CYS A O 1
ATOM 698 N N . THR A 1 87 ? -2.658 0.048 -2.183 1.00 82.31 87 THR A N 1
ATOM 699 C CA . THR A 1 87 ? -2.572 -0.305 -0.761 1.00 82.31 87 THR A CA 1
ATOM 700 C C . THR A 1 87 ? -3.704 0.345 0.041 1.00 82.31 87 THR A C 1
ATOM 702 O O . THR A 1 87 ? -4.343 -0.314 0.863 1.00 82.31 87 THR A O 1
ATOM 705 N N . PHE A 1 88 ? -4.007 1.619 -0.222 1.00 81.69 88 PHE A N 1
ATOM 706 C CA . PHE A 1 88 ? -5.122 2.321 0.412 1.00 81.69 88 PHE A CA 1
ATOM 707 C C . PHE A 1 88 ? -6.479 1.677 0.085 1.00 81.69 88 PHE A C 1
ATOM 709 O O . PHE A 1 88 ? -7.272 1.413 0.994 1.00 81.69 88 PHE A O 1
ATOM 716 N N . TYR A 1 89 ? -6.734 1.358 -1.187 1.00 83.19 89 TYR A N 1
ATOM 717 C CA . TYR A 1 89 ? -7.979 0.703 -1.603 1.00 83.19 89 TYR A CA 1
ATOM 718 C C . TYR A 1 89 ? -8.110 -0.722 -1.055 1.00 83.19 89 TYR A C 1
ATOM 720 O O . TYR A 1 89 ? -9.182 -1.093 -0.572 1.00 83.19 89 TYR A O 1
ATOM 728 N N . LEU A 1 90 ? -7.021 -1.497 -1.041 1.00 81.19 90 LEU A N 1
ATOM 729 C CA . LEU A 1 90 ? -6.979 -2.818 -0.412 1.00 81.19 90 LEU A CA 1
ATOM 730 C C . LEU A 1 90 ? -7.344 -2.733 1.069 1.00 81.19 90 LEU A C 1
ATOM 732 O O . LEU A 1 90 ? -8.174 -3.506 1.544 1.00 81.19 90 LEU A O 1
ATOM 736 N N . PHE A 1 91 ? -6.803 -1.759 1.802 1.00 77.62 91 PHE A N 1
ATOM 737 C CA . PHE A 1 91 ? -7.169 -1.560 3.203 1.00 77.62 91 PHE A CA 1
ATOM 738 C C . PHE A 1 91 ? -8.627 -1.163 3.399 1.00 77.62 91 PHE A C 1
ATOM 740 O O . PHE A 1 91 ? -9.269 -1.631 4.346 1.00 77.62 91 PHE A O 1
ATOM 747 N N . LEU A 1 92 ? -9.167 -0.346 2.499 1.00 78.75 92 LEU A N 1
ATOM 748 C CA . LEU A 1 92 ? -10.569 0.048 2.525 1.00 78.75 92 LEU A CA 1
ATOM 749 C C . LEU A 1 92 ? -11.508 -1.138 2.251 1.00 78.75 92 LEU A C 1
ATOM 751 O O . LEU A 1 92 ? -12.582 -1.219 2.854 1.00 78.75 92 LEU A O 1
ATOM 755 N N . PHE A 1 93 ? -11.098 -2.081 1.403 1.00 78.19 93 PHE A N 1
ATOM 756 C CA . PHE A 1 93 ? -11.897 -3.256 1.059 1.00 78.19 93 PHE A CA 1
ATOM 757 C C . PHE A 1 93 ? -11.787 -4.377 2.105 1.00 78.19 93 PHE A C 1
ATOM 759 O O . PHE A 1 93 ? -12.807 -4.879 2.586 1.00 78.19 93 PHE A O 1
ATOM 766 N N . VAL A 1 94 ? -10.559 -4.721 2.505 1.00 76.88 94 VAL A N 1
ATOM 767 C CA . VAL A 1 94 ? -10.242 -5.847 3.401 1.00 76.88 94 VAL A CA 1
ATOM 768 C C . VAL A 1 94 ? -10.601 -5.541 4.857 1.00 76.88 94 VAL A C 1
ATOM 770 O O . VAL A 1 94 ? -11.010 -6.438 5.596 1.00 76.88 94 VAL A O 1
ATOM 773 N N . SER A 1 95 ? -10.487 -4.283 5.302 1.00 78.19 95 SER A N 1
ATOM 774 C CA . SER A 1 95 ? -10.709 -3.924 6.706 1.00 78.19 95 SER A CA 1
ATOM 775 C C . SER A 1 95 ? -12.054 -3.216 6.932 1.00 78.19 95 SER A C 1
ATOM 777 O O . SER A 1 95 ? -12.160 -1.992 6.799 1.00 78.19 95 SER A O 1
ATOM 779 N N . PRO A 1 96 ? -13.102 -3.924 7.402 1.00 74.31 96 PRO A N 1
ATOM 780 C CA . PRO A 1 96 ? -14.356 -3.286 7.807 1.00 74.31 96 PRO A CA 1
ATOM 781 C C . PRO A 1 96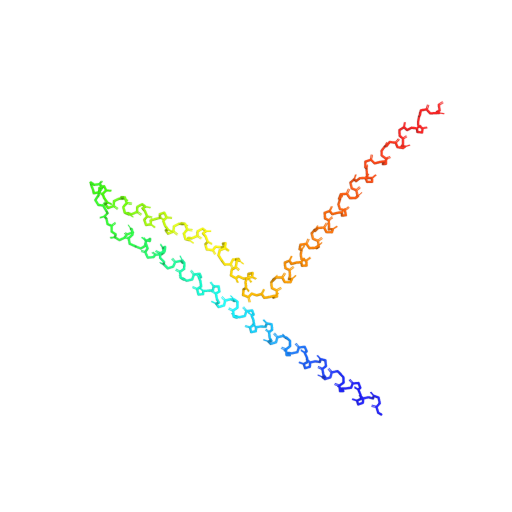 ? -14.181 -2.301 8.973 1.00 74.31 96 PRO A C 1
ATOM 783 O O . PRO A 1 96 ? -15.001 -1.396 9.132 1.00 74.31 96 PRO A O 1
ATOM 786 N N . ARG A 1 97 ? -13.117 -2.445 9.778 1.00 71.31 97 ARG A N 1
ATOM 787 C CA . ARG A 1 97 ? -12.777 -1.495 10.847 1.00 71.31 97 ARG A CA 1
ATOM 788 C C . ARG A 1 97 ? -12.256 -0.177 10.286 1.00 71.31 97 ARG A C 1
ATOM 790 O O . ARG A 1 97 ? -12.693 0.870 10.756 1.00 71.31 97 ARG A O 1
ATOM 797 N N . PHE A 1 98 ? -11.406 -0.225 9.258 1.00 69.12 98 PHE A N 1
ATOM 798 C CA . PHE A 1 98 ? -10.908 0.976 8.588 1.00 69.12 98 PHE A CA 1
ATOM 799 C C . PHE A 1 98 ? -12.060 1.784 7.981 1.00 69.12 98 PHE A C 1
ATOM 801 O O . PHE A 1 98 ? -12.158 2.980 8.228 1.00 69.12 98 PHE A O 1
ATOM 808 N N . ARG A 1 99 ? -13.030 1.121 7.333 1.00 76.44 99 ARG A N 1
ATOM 809 C CA . ARG A 1 99 ? -14.249 1.786 6.827 1.00 76.44 99 ARG A CA 1
ATOM 810 C C . ARG A 1 99 ? -15.028 2.531 7.911 1.00 76.44 99 ARG A C 1
ATOM 812 O O . ARG A 1 99 ? -15.545 3.615 7.658 1.00 76.44 99 ARG A O 1
ATOM 819 N N . ARG A 1 100 ? -15.129 1.960 9.116 1.00 78.31 100 ARG A N 1
ATOM 820 C CA . ARG A 1 100 ? -15.798 2.626 10.244 1.00 78.31 100 ARG A CA 1
ATOM 821 C C . ARG A 1 100 ? -14.990 3.820 10.738 1.00 78.31 100 ARG A C 1
ATOM 823 O O . ARG A 1 100 ? -15.572 4.884 10.892 1.00 78.31 100 ARG A O 1
ATOM 830 N N . GLN A 1 101 ? -13.678 3.668 10.922 1.00 78.69 101 GLN A N 1
ATOM 831 C CA . GLN A 1 101 ? -12.808 4.768 11.349 1.00 78.69 101 GLN A CA 1
ATOM 832 C C . GLN A 1 101 ? -12.834 5.932 10.353 1.00 78.69 101 GLN A C 1
ATOM 834 O O . GLN A 1 101 ? -13.086 7.059 10.754 1.00 78.69 101 GLN A O 1
ATOM 839 N N . VAL A 1 102 ? -12.712 5.655 9.051 1.00 79.69 102 VAL A N 1
ATOM 840 C CA . VAL A 1 102 ? -12.802 6.674 7.993 1.00 79.69 102 VAL A CA 1
ATOM 841 C C . VAL A 1 102 ? -14.145 7.404 8.034 1.00 79.69 102 VAL A C 1
ATOM 843 O O . VAL A 1 102 ? -14.173 8.629 7.952 1.00 79.69 102 VAL A O 1
ATOM 846 N N . LYS A 1 103 ? -15.262 6.687 8.229 1.00 83.94 103 LYS A N 1
ATOM 847 C CA . LYS A 1 103 ? -16.578 7.321 8.410 1.00 83.94 103 LYS A CA 1
ATOM 848 C C . LYS A 1 103 ? -16.616 8.227 9.644 1.00 83.94 103 LYS A C 1
ATOM 850 O O . LYS A 1 103 ? -17.115 9.343 9.539 1.00 83.94 103 LYS A O 1
ATOM 855 N N . TYR A 1 104 ? -16.088 7.784 10.786 1.00 84.31 104 TYR A N 1
ATOM 856 C CA . TYR A 1 104 ? -16.037 8.605 12.001 1.00 84.31 104 TYR A CA 1
ATOM 857 C C . TYR A 1 104 ? -15.177 9.855 11.816 1.00 84.31 104 TYR A C 1
ATOM 859 O O . TYR A 1 104 ? -15.630 10.948 12.146 1.00 84.31 104 TYR A O 1
ATOM 867 N N . THR A 1 105 ? -13.983 9.721 11.237 1.00 82.06 105 THR A N 1
ATOM 868 C CA . THR A 1 105 ? -13.096 10.851 10.942 1.00 82.06 105 THR A CA 1
ATOM 869 C C . THR A 1 105 ? -13.746 11.821 9.958 1.00 82.06 105 THR A C 1
ATOM 871 O O . THR A 1 105 ? -13.730 13.024 10.191 1.00 82.06 105 THR A O 1
ATOM 874 N N . TYR A 1 106 ? -14.398 11.321 8.906 1.00 87.50 106 TYR A N 1
ATOM 875 C CA . TYR A 1 106 ? -15.134 12.154 7.955 1.00 87.50 106 TYR A CA 1
ATOM 876 C C . TYR A 1 106 ? -16.272 12.938 8.628 1.00 87.50 106 TYR A C 1
ATOM 878 O O . TYR A 1 106 ? -16.411 14.142 8.409 1.00 87.50 106 TYR A O 1
ATOM 886 N N . ILE A 1 107 ? -17.063 12.285 9.487 1.00 89.44 107 ILE A N 1
ATOM 887 C CA . ILE A 1 107 ? -18.131 12.943 10.257 1.00 89.44 107 ILE A CA 1
ATOM 888 C C . ILE A 1 107 ? -17.544 13.998 11.202 1.00 89.44 107 ILE A C 1
ATOM 890 O O . ILE A 1 107 ? -18.081 15.103 11.291 1.00 89.44 107 ILE A O 1
ATOM 894 N N . LEU A 1 108 ? -16.438 13.684 11.881 1.00 87.50 108 LEU A N 1
ATOM 895 C CA . LEU A 1 108 ? -15.752 14.605 12.782 1.00 87.50 108 LEU A CA 1
ATOM 896 C C . LEU A 1 108 ? -15.257 15.849 12.036 1.00 87.50 108 LEU A C 1
ATOM 898 O O . LEU A 1 108 ? -15.561 16.960 12.464 1.00 87.50 108 LEU A O 1
ATOM 902 N N . ILE A 1 109 ? -14.574 15.670 10.902 1.00 86.38 109 ILE A N 1
ATOM 903 C CA . ILE A 1 109 ? -14.083 16.765 10.054 1.00 86.38 109 ILE A CA 1
ATOM 904 C C . ILE A 1 109 ? -15.254 17.618 9.569 1.00 86.38 109 ILE A C 1
ATOM 906 O O . ILE A 1 109 ? -15.241 18.830 9.747 1.00 86.38 109 ILE A O 1
ATOM 910 N N . LYS A 1 110 ? -16.319 16.999 9.046 1.00 88.75 110 LYS A N 1
ATOM 911 C CA . LYS A 1 110 ? -17.521 17.714 8.591 1.00 88.75 110 LYS A CA 1
ATOM 912 C C . LYS A 1 110 ? -18.145 18.562 9.704 1.00 88.75 110 LYS A C 1
ATOM 914 O O . LYS A 1 110 ? -18.563 19.697 9.466 1.00 88.75 110 LYS A O 1
ATOM 919 N N . ASN A 1 111 ? -18.213 18.021 10.919 1.00 82.75 111 ASN A N 1
ATOM 920 C CA . ASN A 1 111 ? -18.735 18.734 12.082 1.00 82.75 111 ASN A CA 1
ATOM 921 C C . ASN A 1 111 ? -17.797 19.861 12.531 1.00 82.75 111 ASN A C 1
ATOM 923 O O . ASN A 1 111 ? -18.277 20.928 12.915 1.00 82.75 111 ASN A O 1
ATOM 927 N N . PHE A 1 112 ? -16.484 19.655 12.441 1.00 83.38 112 PHE A N 1
ATOM 928 C CA . PHE A 1 112 ? -15.480 20.667 12.749 1.00 83.38 112 PHE A CA 1
ATOM 929 C C . PHE A 1 112 ? -15.537 21.834 11.758 1.00 83.38 112 PHE A C 1
ATOM 931 O O . PHE A 1 112 ? -15.669 22.982 12.176 1.00 83.38 112 PHE A O 1
ATOM 938 N N . THR A 1 113 ? -15.576 21.553 10.452 1.00 82.12 113 THR A N 1
ATOM 939 C CA . THR A 1 113 ? -15.739 22.568 9.400 1.00 82.12 113 THR A CA 1
ATOM 940 C C . THR A 1 113 ? -17.034 23.358 9.584 1.00 82.12 113 THR A C 1
ATOM 942 O O . THR A 1 113 ? -17.025 24.583 9.514 1.00 82.12 113 THR A O 1
ATOM 945 N N . ARG A 1 114 ? -18.148 22.689 9.919 1.00 83.25 114 AR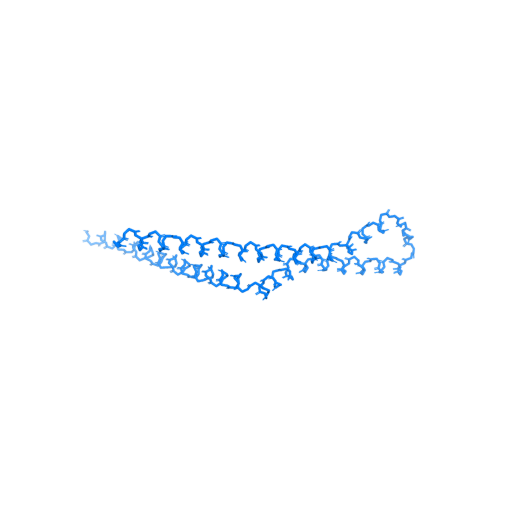G A N 1
ATOM 946 C CA . ARG A 1 114 ? -19.413 23.377 10.233 1.00 83.25 114 ARG A CA 1
ATOM 947 C C . ARG A 1 114 ? -19.307 24.314 11.434 1.00 83.25 114 ARG A C 1
ATOM 949 O O . ARG A 1 114 ? -19.919 25.380 11.409 1.00 83.25 114 ARG A O 1
ATOM 956 N N . ARG A 1 115 ? -18.577 23.928 12.485 1.00 78.62 115 ARG A N 1
ATOM 957 C CA . ARG A 1 115 ? -18.351 24.792 13.656 1.00 78.62 115 ARG A CA 1
ATOM 958 C C . ARG A 1 115 ? -17.477 25.987 13.296 1.00 78.62 115 ARG A C 1
ATOM 960 O O . ARG A 1 115 ? -17.854 27.105 13.620 1.00 78.62 115 ARG A O 1
ATOM 967 N N . TYR A 1 116 ? -16.401 25.763 12.548 1.00 75.75 116 TYR A N 1
ATOM 968 C CA . TYR A 1 116 ? -15.502 26.826 12.104 1.00 75.75 116 TYR A CA 1
ATOM 969 C C . TYR A 1 116 ? -16.230 27.878 11.247 1.00 75.75 116 TYR A C 1
ATOM 971 O O . TYR A 1 116 ? -16.121 29.074 11.505 1.00 75.75 116 TYR A O 1
ATOM 979 N N . CYS A 1 117 ? -17.077 27.444 10.305 1.00 73.12 117 CYS A N 1
ATOM 980 C CA . CYS A 1 117 ? -17.907 28.355 9.511 1.00 73.12 117 CYS A CA 1
ATOM 981 C C . CYS A 1 117 ? -18.949 29.120 10.348 1.00 73.12 117 CYS A C 1
ATOM 983 O O . CYS A 1 117 ? -19.269 30.257 10.017 1.00 73.12 117 CYS A O 1
ATOM 985 N N . ARG A 1 118 ? -19.495 28.529 11.422 1.00 74.44 118 ARG A N 1
ATOM 986 C CA . ARG A 1 118 ? -20.442 29.225 12.315 1.00 74.44 118 ARG A CA 1
ATOM 987 C C . ARG A 1 118 ? -19.760 30.311 13.146 1.00 74.44 118 ARG A C 1
ATOM 989 O O . ARG A 1 118 ? -20.309 31.402 13.243 1.00 74.44 118 ARG A O 1
ATOM 996 N N . THR A 1 119 ? -18.574 30.036 13.683 1.00 68.75 119 THR A N 1
ATOM 997 C CA . THR A 1 119 ? -17.798 31.014 14.462 1.00 68.75 119 THR A CA 1
ATOM 998 C C . THR A 1 119 ? -17.345 32.194 13.599 1.00 68.75 119 THR A C 1
ATOM 1000 O O . THR A 1 119 ? -17.493 33.339 14.010 1.00 68.75 119 THR A O 1
ATOM 1003 N N . GLN A 1 120 ? -16.901 31.943 12.362 1.00 66.25 120 GLN A N 1
ATOM 1004 C CA . GLN A 1 120 ? -16.568 33.010 11.406 1.00 66.25 120 GLN A CA 1
ATOM 1005 C C . GLN A 1 120 ? -17.779 33.895 11.058 1.00 66.25 120 GLN A C 1
ATOM 1007 O O . GLN A 1 120 ? -17.649 35.109 10.939 1.00 66.25 120 GLN A O 1
ATOM 1012 N N . ARG A 1 121 ? -18.985 33.315 10.963 1.00 60.16 121 ARG A N 1
ATOM 1013 C CA . ARG A 1 121 ? -20.214 34.076 10.687 1.00 60.16 121 ARG A CA 1
ATOM 1014 C C . ARG A 1 121 ? -20.657 34.961 11.858 1.00 60.16 121 ARG A C 1
ATOM 1016 O O . ARG A 1 121 ? -21.250 35.999 11.614 1.00 60.16 121 ARG A O 1
ATOM 1023 N N . GLN A 1 122 ? -20.385 34.571 13.106 1.00 60.38 122 GLN A N 1
ATOM 1024 C CA . GLN A 1 122 ? -20.662 35.408 14.284 1.00 60.38 122 GLN A CA 1
ATOM 1025 C C . GLN A 1 122 ? -19.661 36.565 14.421 1.00 60.38 122 GLN A C 1
ATOM 1027 O O . GLN A 1 122 ? -20.075 37.682 14.717 1.00 60.38 122 GLN A O 1
ATOM 1032 N N . ASN A 1 123 ? -18.379 36.333 14.125 1.00 58.53 123 ASN A N 1
ATOM 1033 C CA . ASN A 1 123 ? -17.351 37.378 14.196 1.00 58.53 123 ASN A CA 1
ATOM 1034 C C . ASN A 1 123 ? -17.485 38.460 13.108 1.00 58.53 123 ASN A C 1
ATOM 1036 O O . ASN A 1 123 ? -16.960 39.547 13.292 1.00 58.53 123 ASN A O 1
ATOM 1040 N N . GLN A 1 124 ? -18.196 38.204 12.003 1.00 57.69 124 GLN A N 1
ATOM 1041 C CA . GLN A 1 124 ? -18.516 39.234 10.999 1.00 57.69 124 GLN A CA 1
ATOM 1042 C C . GLN A 1 124 ? -19.761 40.075 11.337 1.00 57.69 124 GLN A C 1
ATOM 1044 O O . GLN A 1 124 ? -19.959 41.118 10.728 1.00 57.69 124 GLN A O 1
ATOM 1049 N N . VAL A 1 125 ? -20.601 39.654 12.292 1.00 57.38 125 VAL A N 1
ATOM 1050 C CA . VAL A 1 125 ? -21.810 40.404 12.698 1.00 57.38 125 VAL A CA 1
ATOM 1051 C C . VAL A 1 125 ? -21.535 41.343 13.882 1.00 57.38 125 VAL A C 1
ATOM 1053 O O . VAL A 1 125 ? -22.192 42.370 14.005 1.00 57.38 125 VAL A O 1
ATOM 1056 N N . ALA A 1 126 ? -20.540 41.037 14.720 1.00 56.59 126 ALA A N 1
ATOM 1057 C CA . ALA A 1 126 ? -20.135 41.872 15.854 1.00 56.59 126 ALA A CA 1
ATOM 1058 C C . ALA A 1 126 ? -19.501 43.250 15.518 1.00 56.59 126 ALA A C 1
ATOM 1060 O O . ALA A 1 126 ? -19.809 44.190 16.244 1.00 56.59 126 ALA A O 1
ATOM 1061 N N . PRO A 1 127 ? -18.684 43.447 14.458 1.00 54.12 127 PRO A N 1
ATOM 1062 C CA . PRO A 1 127 ? -18.001 44.730 14.247 1.00 54.12 127 PRO A CA 1
ATOM 1063 C C . PRO A 1 127 ? -18.939 45.875 13.829 1.00 54.12 127 PRO A C 1
ATOM 1065 O O . PRO A 1 127 ? -18.587 47.033 13.993 1.00 54.12 127 PRO A O 1
ATOM 1068 N N . ASN A 1 128 ? -20.151 45.577 13.345 1.00 52.03 128 ASN A N 1
ATOM 1069 C CA . ASN A 1 128 ? -21.106 46.602 12.897 1.00 52.03 128 ASN A CA 1
ATOM 1070 C C . ASN A 1 128 ? -21.999 47.168 14.018 1.00 52.03 128 ASN A C 1
ATOM 1072 O O . ASN A 1 128 ? -22.818 48.045 13.745 1.00 52.03 128 ASN A O 1
ATOM 1076 N N . PHE A 1 129 ? -21.914 46.645 15.248 1.00 54.38 129 PHE A N 1
ATOM 1077 C CA . PHE A 1 129 ? -22.706 47.156 16.375 1.00 54.38 129 PHE A CA 1
ATOM 1078 C C . PHE A 1 129 ? -21.958 48.185 17.232 1.00 54.38 129 PHE A C 1
ATOM 1080 O O . PHE A 1 129 ? -22.626 49.010 17.843 1.00 54.38 129 PHE A O 1
ATOM 1087 N N . GLU A 1 130 ? -20.621 48.184 17.247 1.00 55.34 130 GLU A N 1
ATOM 1088 C CA . GLU A 1 130 ? -19.836 49.211 17.958 1.00 55.34 130 GLU A CA 1
ATOM 1089 C C . GLU A 1 130 ? -19.731 50.521 17.159 1.00 55.34 130 GLU A C 1
ATOM 1091 O O . GLU A 1 130 ? -19.793 51.594 17.740 1.00 55.34 130 GLU A O 1
ATOM 1096 N N . GLU A 1 131 ? -19.699 50.473 15.824 1.00 52.81 131 GLU A N 1
ATOM 1097 C CA . GLU A 1 131 ? -19.559 51.689 14.999 1.00 52.81 131 GLU A CA 1
ATOM 1098 C C . GLU A 1 131 ? -20.861 52.514 14.889 1.00 52.81 131 GLU A C 1
ATOM 1100 O O . GLU A 1 131 ? -20.852 53.649 14.418 1.00 52.81 131 GLU A O 1
ATOM 1105 N N . ARG A 1 132 ? -22.006 51.965 15.324 1.00 51.59 132 ARG A N 1
ATOM 1106 C CA . ARG A 1 132 ? -23.307 52.656 15.262 1.00 51.59 132 ARG A CA 1
ATOM 1107 C C . ARG A 1 132 ? -23.699 53.358 16.563 1.00 51.59 132 ARG A C 1
ATOM 1109 O O . ARG A 1 132 ? -24.570 54.215 16.518 1.00 51.59 132 ARG A O 1
ATOM 1116 N N . SER A 1 133 ? -23.069 53.030 17.692 1.00 54.22 133 SER A N 1
ATOM 1117 C CA . SER A 1 133 ? -23.278 53.742 18.964 1.00 54.22 133 SER A CA 1
ATOM 1118 C C . SER A 1 133 ? -22.523 55.071 19.052 1.00 54.22 133 SER A C 1
ATOM 1120 O O . SER A 1 133 ? -22.897 55.914 19.860 1.00 54.22 133 SER A O 1
ATOM 1122 N N . ASP A 1 134 ? -21.520 55.278 18.197 1.00 55.09 134 ASP A N 1
ATOM 1123 C CA . ASP A 1 134 ? -20.686 56.489 18.192 1.00 55.09 134 ASP A CA 1
ATOM 1124 C C . ASP A 1 134 ? -21.211 57.587 17.245 1.00 55.09 134 ASP A C 1
ATOM 1126 O O . ASP A 1 134 ? -20.649 58.675 17.183 1.00 55.09 134 ASP A O 1
ATOM 1130 N N . LEU A 1 135 ? -22.291 57.314 16.501 1.00 58.00 135 LEU A N 1
ATOM 1131 C CA . LEU A 1 135 ? -22.921 58.255 15.560 1.00 58.00 135 LEU A CA 1
ATOM 1132 C C . LEU A 1 135 ? -24.198 58.921 16.105 1.00 58.00 135 LEU A C 1
ATOM 1134 O O . LEU A 1 135 ? -24.768 59.768 15.419 1.00 58.00 135 LEU A O 1
ATOM 1138 N N . ASP A 1 136 ? -24.621 58.555 17.320 1.00 54.00 136 ASP A N 1
ATOM 1139 C CA . ASP A 1 136 ? -25.812 59.090 17.999 1.00 54.00 136 ASP A CA 1
ATOM 1140 C C . ASP A 1 136 ? -25.466 60.004 19.208 1.00 54.00 136 ASP A C 1
ATOM 1142 O O . ASP A 1 136 ? -26.350 60.331 20.005 1.00 54.00 136 ASP A O 1
ATOM 1146 N N . GLN A 1 137 ? -24.201 60.433 19.355 1.00 49.44 137 GLN A N 1
ATOM 1147 C CA . GLN A 1 137 ? -23.766 61.503 20.278 1.00 49.44 137 GLN A CA 1
ATOM 1148 C C . GLN A 1 137 ? -23.335 62.752 19.509 1.00 49.44 137 GLN A C 1
ATOM 1150 O O . GLN A 1 137 ? -23.670 63.860 19.988 1.00 49.44 137 GLN A O 1
#